Protein AF-A0A257JM64-F1 (afdb_monomer_lite)

pLDDT: mean 96.0, std 6.38, range [58.44, 98.81]

Secondary structure (DSSP, 8-state):
------EEEES---TTT--EE-TTSTT--GGG-EEEEETTEEEEEETTEEEEEET--GGG--GGGEE--

Foldseek 3Di:
DADDDAEEEDEDDDQPPAADEPQVPPPDDPVQWDWDADPQEIWTDHHPYIYGYGPYHSVSDDRVRYHYD

Sequence (69 aa):
TSFFFGTDTIRDFQDGLDRIDFSRLAGATYSGLAITSVAGGTQVALGTSTILLSGINTSQITAADFLFA

Structure (mmCIF, N/CA/C/O backbone):
data_AF-A0A257JM64-F1
#
_entry.id   AF-A0A257JM64-F1
#
loop_
_atom_site.group_PDB
_atom_site.id
_atom_site.type_symbol
_atom_site.label_atom_id
_atom_site.label_alt_id
_atom_site.label_comp_id
_atom_site.label_asym_id
_atom_site.label_entity_id
_atom_site.label_seq_id
_atom_site.pdbx_PDB_ins_code
_atom_site.Cartn_x
_atom_site.Cartn_y
_atom_site.Cartn_z
_atom_site.occupancy
_atom_site.B_iso_or_equiv
_atom_site.auth_seq_id
_atom_site.auth_comp_id
_atom_site.auth_asym_id
_atom_site.auth_atom_id
_atom_site.pdbx_PDB_model_num
ATOM 1 N N . THR A 1 1 ? 12.285 -0.431 -13.485 1.00 58.44 1 THR A N 1
ATOM 2 C CA . THR A 1 1 ? 11.068 0.333 -13.831 1.00 58.44 1 THR A CA 1
ATOM 3 C C . THR A 1 1 ? 10.772 1.271 -12.680 1.00 58.44 1 THR A C 1
ATOM 5 O O . THR A 1 1 ? 10.922 0.857 -11.539 1.00 58.44 1 THR A O 1
ATOM 8 N N . SER A 1 2 ? 10.472 2.546 -12.941 1.00 67.12 2 SER A N 1
ATOM 9 C CA . SER A 1 2 ? 10.078 3.477 -11.874 1.00 67.12 2 SER A CA 1
ATOM 10 C C . SER A 1 2 ? 8.558 3.434 -11.748 1.00 67.12 2 SER A C 1
ATOM 12 O O . SER A 1 2 ? 7.867 3.809 -12.693 1.00 67.12 2 SER A O 1
ATOM 14 N N . PHE A 1 3 ? 8.040 2.921 -10.632 1.00 82.62 3 PHE A N 1
ATOM 15 C CA . PHE A 1 3 ? 6.616 2.999 -10.305 1.00 82.62 3 PHE A CA 1
ATOM 16 C C . PHE A 1 3 ? 6.363 4.342 -9.616 1.00 82.6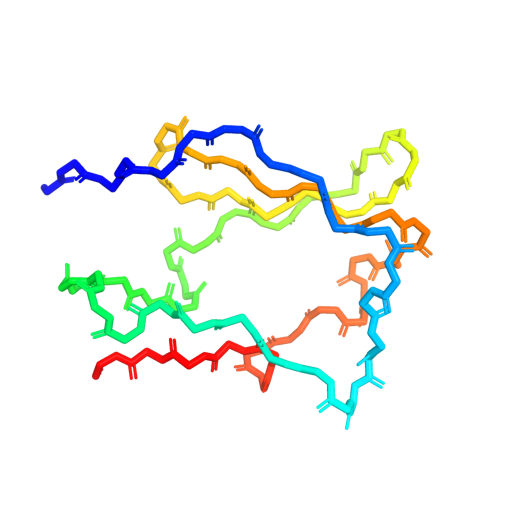2 3 PHE A C 1
ATOM 18 O O . PHE A 1 3 ? 6.751 4.529 -8.460 1.00 82.62 3 PHE A O 1
ATOM 25 N N . PHE A 1 4 ? 5.768 5.293 -10.340 1.00 88.31 4 PHE A N 1
ATOM 26 C CA . PHE A 1 4 ? 5.512 6.634 -9.821 1.00 88.31 4 PHE A CA 1
ATOM 27 C C . PHE A 1 4 ? 4.042 7.032 -9.970 1.00 88.31 4 PHE A C 1
ATOM 29 O O . PHE A 1 4 ? 3.584 7.307 -11.076 1.00 88.31 4 PHE A O 1
ATOM 36 N N . PHE A 1 5 ? 3.332 7.066 -8.844 1.00 93.00 5 PHE A N 1
ATOM 37 C CA . PHE A 1 5 ? 1.991 7.643 -8.708 1.00 93.00 5 PHE A CA 1
ATOM 38 C C . PHE A 1 5 ? 1.901 8.678 -7.572 1.00 93.00 5 PHE A C 1
ATOM 40 O O . PHE A 1 5 ? 0.942 9.436 -7.530 1.00 93.00 5 PHE A O 1
ATOM 47 N N . GLY A 1 6 ? 2.931 8.795 -6.723 1.00 95.75 6 GLY A 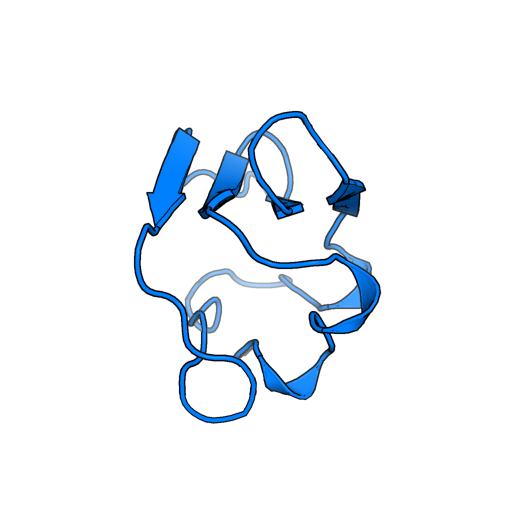N 1
ATOM 48 C CA . GLY A 1 6 ? 3.003 9.800 -5.659 1.00 95.75 6 GLY A CA 1
ATOM 49 C C . GLY A 1 6 ? 2.695 9.237 -4.269 1.00 95.75 6 GLY A C 1
ATOM 50 O O . GLY A 1 6 ? 3.009 8.081 -3.977 1.00 95.75 6 GLY A O 1
ATOM 51 N N . THR A 1 7 ? 2.140 10.086 -3.403 1.00 97.88 7 THR A N 1
ATOM 52 C CA . THR A 1 7 ? 1.774 9.760 -2.017 1.00 97.88 7 THR A CA 1
ATOM 53 C C . THR A 1 7 ? 0.308 10.103 -1.808 1.00 97.88 7 THR A C 1
ATOM 55 O O . THR A 1 7 ? -0.042 11.276 -1.682 1.00 97.88 7 THR A O 1
ATOM 58 N N . ASP A 1 8 ? -0.528 9.074 -1.751 1.00 98.19 8 ASP A N 1
ATOM 59 C CA . ASP A 1 8 ? -1.980 9.203 -1.718 1.00 98.19 8 ASP A CA 1
ATOM 60 C C . ASP A 1 8 ? -2.571 8.734 -0.385 1.00 98.19 8 ASP A C 1
ATOM 62 O O . ASP A 1 8 ? -1.952 8.015 0.403 1.00 98.19 8 ASP A O 1
ATOM 66 N N . THR A 1 9 ? -3.808 9.143 -0.112 1.00 98.56 9 THR A N 1
ATOM 67 C CA . THR A 1 9 ? -4.592 8.657 1.028 1.00 98.56 9 THR A CA 1
ATOM 68 C C . THR A 1 9 ? -6.010 8.355 0.577 1.00 98.56 9 THR A C 1
ATOM 70 O O . THR A 1 9 ? -6.706 9.243 0.087 1.00 98.56 9 THR A O 1
ATOM 73 N N . ILE A 1 10 ? -6.449 7.121 0.805 1.00 98.50 10 ILE A N 1
ATOM 74 C CA . ILE A 1 10 ? -7.828 6.673 0.602 1.00 98.50 10 ILE A CA 1
ATOM 75 C C . ILE A 1 10 ? -8.469 6.561 1.986 1.00 98.50 10 ILE A C 1
ATOM 77 O O . ILE A 1 10 ? -7.891 5.970 2.905 1.00 98.50 10 ILE A O 1
ATOM 81 N N . ARG A 1 11 ? -9.628 7.201 2.172 1.00 98.38 11 ARG A N 1
ATOM 82 C CA . ARG A 1 11 ? -10.263 7.342 3.496 1.00 98.38 11 ARG A CA 1
ATOM 83 C C . ARG A 1 11 ? -11.400 6.358 3.753 1.00 98.38 11 ARG A C 1
ATOM 85 O O . ARG A 1 11 ? -11.807 6.217 4.899 1.00 98.38 11 ARG A O 1
ATOM 92 N N . ASP A 1 12 ? -11.901 5.720 2.709 1.00 97.94 12 ASP A N 1
ATOM 93 C CA . ASP A 1 12 ? -13.158 4.978 2.696 1.00 97.94 12 ASP A CA 1
ATOM 94 C C . ASP A 1 12 ? -13.047 3.621 1.989 1.00 97.94 12 ASP A C 1
ATOM 96 O O . ASP A 1 12 ? -14.070 3.056 1.628 1.00 97.94 12 ASP A O 1
ATOM 100 N N . PHE A 1 13 ? -11.827 3.086 1.838 1.00 98.62 13 PHE A N 1
ATOM 101 C CA . PHE A 1 13 ? -11.606 1.745 1.289 1.00 98.62 13 PHE A CA 1
ATOM 102 C C . PHE A 1 13 ? -12.394 0.694 2.083 1.00 98.62 13 PHE A C 1
ATOM 104 O O . PHE A 1 13 ? -12.334 0.668 3.314 1.00 98.62 13 PHE A O 1
ATOM 111 N N . GLN A 1 14 ? -13.103 -0.185 1.384 1.00 98.31 14 GLN A N 1
ATOM 112 C CA . GLN A 1 14 ? -13.908 -1.253 1.964 1.00 98.31 14 GLN A CA 1
ATOM 113 C C . GLN A 1 14 ? -13.327 -2.623 1.605 1.00 98.31 14 GLN A C 1
ATOM 115 O O . GLN A 1 14 ? -13.424 -3.080 0.466 1.00 98.31 14 GLN A O 1
ATOM 120 N N . ASP A 1 15 ? -12.761 -3.297 2.608 1.00 97.69 15 ASP A N 1
ATOM 121 C CA . ASP A 1 15 ? -12.271 -4.676 2.500 1.00 97.69 15 ASP A CA 1
ATOM 122 C C . ASP A 1 15 ? -13.372 -5.621 1.982 1.00 97.69 15 ASP A C 1
ATOM 124 O O . ASP A 1 15 ? -14.522 -5.583 2.434 1.00 97.69 15 ASP A O 1
ATOM 128 N N . GLY A 1 16 ? -13.020 -6.442 0.992 1.00 97.06 16 GLY A N 1
ATOM 129 C CA . GLY A 1 16 ? -13.927 -7.370 0.319 1.00 97.06 16 GLY A CA 1
ATOM 130 C C . GLY A 1 16 ? -14.868 -6.745 -0.721 1.00 97.06 16 GLY A C 1
ATOM 131 O O . GLY A 1 16 ? -15.589 -7.496 -1.384 1.00 97.06 16 GLY A O 1
ATOM 132 N N . LEU A 1 17 ? -14.865 -5.417 -0.898 1.00 98.12 17 LEU A N 1
ATOM 133 C CA . LEU A 1 17 ? -15.691 -4.709 -1.888 1.00 98.12 17 LEU A CA 1
ATOM 134 C C . LEU A 1 17 ? -14.846 -3.922 -2.897 1.00 98.12 17 LEU A C 1
ATOM 136 O O . LEU A 1 17 ? -15.048 -4.068 -4.106 1.00 98.12 17 LEU A O 1
ATOM 140 N N . ASP A 1 18 ? -13.893 -3.131 -2.412 1.00 98.62 18 ASP A N 1
ATOM 141 C CA . ASP A 1 18 ? -13.068 -2.257 -3.241 1.00 98.62 18 ASP A CA 1
ATOM 142 C C . ASP A 1 18 ? -11.801 -2.952 -3.746 1.00 98.62 18 ASP A C 1
ATOM 144 O O . ASP A 1 18 ? -11.314 -3.926 -3.172 1.00 98.62 18 ASP A O 1
ATOM 148 N N . ARG A 1 19 ? -11.236 -2.429 -4.842 1.00 98.56 19 ARG A N 1
ATOM 149 C CA . ARG A 1 19 ? -9.935 -2.863 -5.369 1.00 98.56 19 ARG A CA 1
ATOM 150 C C . ARG A 1 19 ? -9.107 -1.683 -5.850 1.00 98.56 19 ARG A C 1
ATOM 152 O O . ARG A 1 19 ? -9.637 -0.733 -6.422 1.00 98.56 19 ARG A O 1
ATOM 159 N N . ILE A 1 20 ? -7.793 -1.788 -5.685 1.00 98.31 20 ILE A N 1
ATOM 160 C CA . ILE A 1 20 ? -6.805 -0.847 -6.211 1.00 98.31 20 ILE A CA 1
ATOM 161 C C . ILE A 1 20 ? -6.265 -1.397 -7.531 1.00 98.31 20 ILE A C 1
ATOM 163 O O . ILE A 1 20 ? -5.719 -2.499 -7.592 1.00 98.31 20 ILE A O 1
ATOM 167 N N . ASP A 1 21 ? -6.419 -0.629 -8.606 1.00 97.88 21 ASP A N 1
ATOM 168 C CA . ASP A 1 21 ? -6.020 -1.057 -9.943 1.00 97.88 21 ASP A CA 1
ATOM 169 C C . ASP A 1 21 ? -4.596 -0.596 -10.299 1.00 97.88 21 ASP A C 1
ATOM 171 O O . ASP A 1 21 ? -4.343 0.581 -10.562 1.00 97.88 21 ASP A O 1
ATOM 175 N N . PHE A 1 22 ? -3.665 -1.551 -10.342 1.00 97.19 22 PHE A N 1
ATOM 176 C CA . PHE A 1 22 ? -2.293 -1.390 -10.824 1.00 97.19 22 PHE A CA 1
ATOM 177 C C . PHE A 1 22 ? -2.061 -2.052 -12.194 1.00 97.19 22 PHE A C 1
ATOM 179 O O . PHE A 1 22 ? -0.914 -2.179 -12.623 1.00 97.19 22 PHE A O 1
ATOM 186 N N . SER A 1 23 ? -3.110 -2.422 -12.937 1.00 96.31 23 SER A N 1
ATOM 187 C CA . SER A 1 23 ? -3.011 -3.081 -14.255 1.00 96.31 23 SER A CA 1
ATOM 188 C C . SER A 1 23 ? -2.273 -2.258 -15.316 1.00 96.31 23 SER A C 1
ATOM 190 O O . SER A 1 23 ? -1.765 -2.794 -16.298 1.00 96.31 23 SER A O 1
ATOM 192 N N . ARG A 1 24 ? -2.154 -0.939 -15.122 1.00 94.38 24 ARG A N 1
ATOM 193 C CA . ARG A 1 24 ? -1.368 -0.056 -16.001 1.00 94.38 24 ARG A CA 1
ATOM 194 C C . ARG A 1 24 ? 0.097 0.095 -15.595 1.00 94.38 24 ARG A C 1
ATOM 196 O O . ARG A 1 24 ? 0.857 0.759 -16.298 1.00 94.38 24 ARG A O 1
ATOM 203 N N . LEU A 1 25 ? 0.512 -0.525 -14.494 1.00 93.50 25 LEU A N 1
ATOM 204 C CA . LEU A 1 25 ? 1.886 -0.514 -14.007 1.00 93.50 25 LEU A CA 1
ATOM 205 C C . LEU A 1 25 ? 2.584 -1.817 -14.411 1.00 93.50 25 LEU A C 1
ATOM 207 O O . LEU A 1 25 ? 2.559 -2.810 -13.689 1.00 93.50 25 LEU A O 1
ATOM 211 N N . ALA A 1 26 ? 3.230 -1.816 -15.580 1.00 93.31 26 ALA A N 1
ATOM 212 C CA . ALA A 1 26 ? 3.905 -3.002 -16.108 1.00 93.31 26 ALA A CA 1
ATOM 213 C C . ALA A 1 26 ? 4.923 -3.588 -15.105 1.00 93.31 26 ALA A C 1
ATOM 215 O O . ALA A 1 26 ? 5.851 -2.903 -14.664 1.00 93.31 26 ALA A O 1
ATOM 216 N N . GLY A 1 27 ? 4.754 -4.870 -14.768 1.00 92.94 27 GLY A N 1
ATOM 217 C CA . GLY A 1 27 ? 5.601 -5.591 -13.814 1.00 92.94 27 GLY A CA 1
ATOM 218 C C . GLY A 1 27 ? 5.253 -5.369 -12.338 1.00 92.94 27 GLY A C 1
ATOM 219 O O . GLY A 1 27 ? 5.951 -5.906 -11.477 1.00 92.94 27 GLY A O 1
ATOM 220 N N . ALA A 1 28 ? 4.205 -4.602 -12.022 1.00 95.56 28 ALA A N 1
ATOM 221 C CA . ALA A 1 28 ? 3.661 -4.564 -10.671 1.00 95.56 28 ALA A CA 1
ATOM 222 C C . ALA A 1 28 ? 3.058 -5.932 -10.325 1.00 95.56 28 ALA A C 1
ATOM 224 O O . ALA A 1 28 ? 2.355 -6.541 -11.127 1.00 95.56 28 ALA A O 1
ATOM 225 N N . THR A 1 29 ? 3.353 -6.418 -9.125 1.00 96.69 29 THR A N 1
ATOM 226 C CA . THR A 1 29 ? 2.835 -7.685 -8.600 1.00 96.69 29 THR A CA 1
ATOM 227 C C . THR A 1 29 ? 2.536 -7.516 -7.122 1.00 96.69 29 THR A C 1
ATOM 229 O O . THR A 1 29 ? 3.135 -6.660 -6.468 1.00 96.69 29 THR A O 1
ATOM 232 N N . TYR A 1 30 ? 1.673 -8.370 -6.573 1.00 97.56 30 TYR A N 1
ATOM 233 C CA . TYR A 1 30 ? 1.376 -8.352 -5.141 1.00 97.56 30 TYR A CA 1
ATOM 234 C C . TYR A 1 30 ? 2.636 -8.544 -4.284 1.00 97.56 30 TYR A C 1
ATOM 236 O O . TYR A 1 30 ? 2.856 -7.810 -3.328 1.00 97.56 30 TYR A O 1
ATOM 244 N N . SER A 1 31 ? 3.525 -9.463 -4.677 1.00 97.25 31 SER A N 1
ATOM 245 C CA . SER A 1 31 ? 4.816 -9.681 -4.008 1.00 97.25 31 SER A CA 1
ATOM 246 C C . SER A 1 31 ? 5.778 -8.492 -4.097 1.00 97.25 31 SER A C 1
ATOM 248 O O . SER A 1 31 ? 6.749 -8.440 -3.351 1.00 97.25 31 SER A O 1
ATOM 250 N N . GLY A 1 32 ? 5.545 -7.567 -5.031 1.00 96.25 32 GLY A N 1
ATOM 251 C CA . GLY A 1 32 ? 6.307 -6.327 -5.156 1.00 96.25 32 GLY A CA 1
ATOM 252 C C . GLY A 1 32 ? 5.813 -5.206 -4.239 1.00 96.25 32 GLY A C 1
ATOM 253 O O . GLY A 1 32 ? 6.466 -4.165 -4.174 1.00 96.25 32 GLY A O 1
ATOM 254 N N . LEU A 1 33 ? 4.681 -5.394 -3.553 1.00 97.81 33 LEU A N 1
ATOM 255 C CA . LEU A 1 33 ? 4.150 -4.429 -2.598 1.00 97.81 33 LEU A CA 1
ATOM 256 C C . LEU A 1 33 ? 4.816 -4.597 -1.231 1.00 97.81 33 LEU A C 1
ATOM 258 O O . LEU A 1 33 ? 4.985 -5.709 -0.734 1.00 97.81 33 LEU A O 1
ATOM 262 N N . ALA A 1 34 ? 5.120 -3.475 -0.585 1.00 98.25 34 ALA A N 1
ATOM 263 C CA . ALA A 1 34 ? 5.373 -3.439 0.848 1.00 98.25 34 ALA A CA 1
ATOM 264 C C . ALA A 1 34 ? 4.105 -2.948 1.555 1.00 98.25 34 ALA A C 1
ATOM 266 O O . ALA A 1 34 ? 3.668 -1.820 1.333 1.00 98.25 34 ALA A O 1
ATOM 267 N N . ILE A 1 35 ? 3.512 -3.806 2.384 1.00 98.56 35 ILE A N 1
ATOM 268 C CA . ILE A 1 35 ? 2.270 -3.530 3.113 1.00 98.56 35 ILE A CA 1
ATOM 269 C C . ILE A 1 35 ? 2.610 -3.481 4.601 1.00 98.56 35 ILE A C 1
ATOM 271 O O . ILE A 1 35 ? 3.026 -4.487 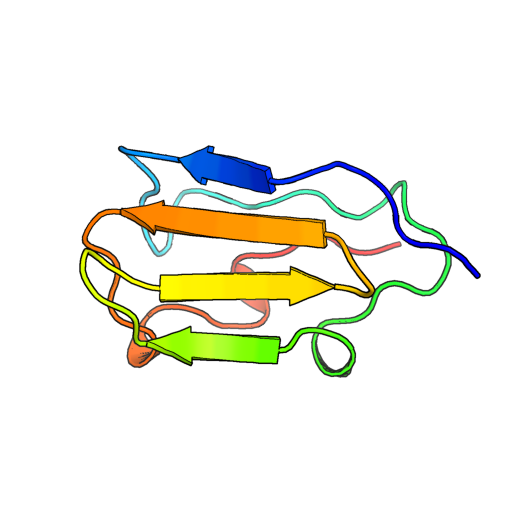5.178 1.00 98.56 35 ILE A O 1
ATOM 275 N N . THR A 1 36 ? 2.484 -2.309 5.218 1.00 98.62 36 THR A N 1
ATOM 276 C CA . THR A 1 36 ? 2.905 -2.081 6.606 1.00 98.62 36 THR A CA 1
ATOM 277 C C . THR A 1 36 ? 1.855 -1.322 7.405 1.00 98.62 36 THR A C 1
ATOM 279 O O . THR A 1 36 ? 1.127 -0.478 6.886 1.00 98.62 36 THR A O 1
ATOM 282 N N . SER A 1 37 ? 1.778 -1.628 8.701 1.00 98.50 37 SER A N 1
ATOM 283 C CA . SER A 1 37 ? 0.914 -0.905 9.632 1.00 98.50 37 SER A CA 1
ATOM 284 C C . SER A 1 37 ? 1.606 0.388 10.039 1.00 98.50 37 SER A C 1
ATOM 286 O O . SER A 1 37 ? 2.788 0.381 10.391 1.00 98.50 37 SER A O 1
ATOM 288 N N . VAL A 1 38 ? 0.878 1.497 9.972 1.00 98.31 38 VAL A N 1
ATOM 289 C CA . VAL A 1 38 ? 1.362 2.833 10.327 1.00 98.31 38 VAL A CA 1
ATOM 290 C C . VAL A 1 38 ? 0.318 3.559 11.173 1.00 98.31 38 VAL A C 1
ATOM 292 O O . VAL A 1 38 ? -0.815 3.102 11.343 1.00 98.31 38 VAL A O 1
ATOM 295 N N . ALA A 1 39 ? 0.681 4.720 11.720 1.00 97.50 39 ALA A N 1
ATOM 296 C CA . ALA A 1 39 ? -0.293 5.567 12.396 1.00 97.50 39 ALA A CA 1
ATOM 297 C C . ALA A 1 39 ? -1.426 5.940 11.423 1.00 97.50 39 ALA A C 1
ATOM 299 O O . ALA A 1 39 ? -1.184 6.527 10.371 1.00 97.50 39 ALA A O 1
ATOM 300 N N . GLY A 1 40 ? -2.662 5.597 11.787 1.00 96.56 40 GLY A N 1
ATOM 301 C CA . GLY A 1 40 ? -3.854 5.921 11.003 1.00 96.56 40 GLY A CA 1
ATOM 302 C C . GLY A 1 40 ? -4.321 4.846 10.020 1.00 96.56 40 GLY A C 1
ATOM 303 O O . GLY A 1 40 ? -5.394 5.030 9.455 1.00 96.56 40 GLY A O 1
ATOM 304 N N . GLY A 1 41 ? -3.606 3.728 9.837 1.00 98.50 41 GLY A N 1
ATOM 305 C CA . GLY A 1 41 ? -4.082 2.619 9.001 1.00 98.50 41 GLY A CA 1
ATOM 306 C C . GLY A 1 41 ? -2.967 1.785 8.377 1.00 98.50 41 GLY A C 1
ATOM 307 O O . GLY A 1 41 ? -1.928 1.546 8.993 1.00 98.50 41 GLY A O 1
ATOM 308 N N . THR A 1 42 ? -3.186 1.349 7.139 1.00 98.81 42 THR A N 1
ATOM 309 C CA . THR A 1 42 ? -2.245 0.508 6.388 1.00 98.81 42 THR A CA 1
ATOM 310 C C . THR A 1 42 ? -1.621 1.288 5.245 1.00 98.81 42 THR A C 1
ATOM 312 O O . THR A 1 42 ? -2.334 1.845 4.416 1.00 98.81 42 THR A O 1
ATOM 315 N N . GLN A 1 43 ? -0.292 1.304 5.167 1.00 98.75 43 GLN A N 1
ATOM 316 C CA . GLN A 1 43 ? 0.428 1.856 4.028 1.00 98.75 43 GLN A CA 1
ATOM 317 C C . GLN A 1 43 ? 0.753 0.745 3.027 1.00 98.75 43 GLN A C 1
ATOM 319 O O . GLN A 1 43 ? 1.380 -0.254 3.379 1.00 98.75 43 GLN A O 1
ATOM 324 N N . VAL A 1 44 ? 0.368 0.951 1.770 1.00 98.62 44 VAL A N 1
ATOM 325 C CA . VAL A 1 44 ? 0.768 0.135 0.621 1.00 98.62 44 VAL A CA 1
ATOM 326 C C . VAL A 1 44 ? 1.810 0.915 -0.168 1.00 98.62 44 VAL A C 1
ATOM 328 O O . VAL A 1 44 ? 1.543 2.028 -0.616 1.00 98.62 44 VAL A O 1
ATOM 331 N N . ALA A 1 45 ? 3.002 0.354 -0.341 1.00 98.06 45 ALA A N 1
ATOM 332 C CA . ALA A 1 45 ? 4.090 0.981 -1.081 1.00 98.06 45 ALA A CA 1
ATOM 333 C C . ALA A 1 45 ? 4.520 0.137 -2.284 1.00 98.06 45 ALA A C 1
ATOM 335 O O . ALA A 1 45 ? 4.610 -1.088 -2.198 1.00 98.06 45 ALA A O 1
ATOM 336 N N . LEU A 1 46 ? 4.833 0.814 -3.390 1.00 96.75 46 LEU A N 1
ATOM 337 C CA . LEU A 1 46 ? 5.403 0.224 -4.600 1.00 96.75 46 LEU A CA 1
ATOM 338 C C . LEU A 1 46 ? 6.451 1.185 -5.175 1.00 96.75 46 LEU A C 1
ATOM 340 O O . LEU A 1 46 ? 6.131 2.286 -5.629 1.00 96.75 46 LEU A O 1
ATOM 344 N N . GLY A 1 47 ? 7.722 0.778 -5.151 1.00 93.31 47 GLY A N 1
ATOM 345 C CA . GLY A 1 47 ? 8.832 1.666 -5.504 1.00 93.31 47 GLY A CA 1
ATOM 346 C C . GLY A 1 47 ? 8.929 2.852 -4.537 1.00 93.31 47 GLY A C 1
ATOM 347 O O . GLY A 1 47 ? 9.032 2.656 -3.330 1.00 93.31 47 GLY A O 1
ATOM 348 N N . THR A 1 48 ? 8.899 4.078 -5.063 1.00 94.19 48 THR A N 1
ATOM 349 C CA . THR A 1 48 ? 8.913 5.315 -4.256 1.00 94.19 48 THR A CA 1
ATOM 350 C C . THR A 1 48 ? 7.516 5.879 -3.990 1.00 94.19 48 THR A C 1
ATOM 352 O O . THR A 1 48 ? 7.409 6.975 -3.447 1.00 94.19 48 THR A O 1
AT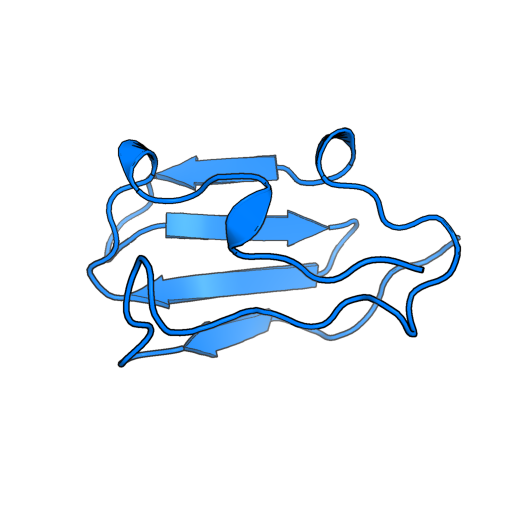OM 355 N N . SER A 1 49 ? 6.459 5.176 -4.406 1.00 97.00 49 SER A N 1
ATOM 356 C CA . SER A 1 49 ? 5.074 5.639 -4.279 1.00 97.00 49 SER A CA 1
ATOM 357 C C . SER A 1 49 ? 4.344 4.920 -3.152 1.00 97.00 49 SER A C 1
ATOM 359 O O . SER A 1 49 ? 4.643 3.759 -2.855 1.00 97.00 49 SER A O 1
ATOM 361 N N . THR A 1 50 ? 3.391 5.604 -2.519 1.00 98.19 50 THR A N 1
ATOM 362 C CA . THR A 1 50 ? 2.678 5.096 -1.338 1.00 98.19 50 THR A CA 1
ATOM 363 C C . THR A 1 50 ? 1.199 5.463 -1.354 1.00 98.19 50 THR A C 1
ATOM 365 O O . THR A 1 50 ? 0.827 6.534 -1.824 1.00 98.19 50 THR A O 1
ATOM 368 N N . ILE A 1 51 ? 0.363 4.580 -0.812 1.00 98.69 51 ILE A N 1
ATOM 369 C CA . ILE A 1 51 ? -1.061 4.808 -0.556 1.00 98.69 51 ILE A CA 1
ATOM 370 C C . ILE A 1 51 ? -1.322 4.482 0.914 1.00 98.69 51 ILE A C 1
ATOM 372 O O . ILE A 1 51 ? -1.046 3.367 1.354 1.00 98.69 51 ILE A O 1
ATOM 376 N N . LEU A 1 52 ? -1.866 5.431 1.674 1.00 98.81 52 LEU A N 1
ATOM 377 C CA . LEU A 1 52 ? -2.405 5.174 3.008 1.00 98.81 52 LEU A CA 1
ATOM 378 C C . LEU A 1 52 ? -3.887 4.799 2.910 1.00 98.81 52 LEU A C 1
ATOM 380 O O . LEU A 1 52 ? -4.708 5.610 2.482 1.00 98.81 52 LEU A O 1
ATOM 384 N N . LEU A 1 53 ? -4.231 3.599 3.362 1.00 98.81 53 LEU A N 1
ATOM 385 C CA . LEU A 1 53 ? -5.601 3.138 3.561 1.00 98.81 53 LEU A CA 1
ATOM 386 C C . LEU A 1 53 ? -6.006 3.442 5.002 1.00 98.81 53 LEU A C 1
ATOM 388 O O . LEU A 1 53 ? -5.606 2.746 5.941 1.00 98.81 53 LEU A O 1
ATOM 392 N N . SER A 1 54 ? -6.747 4.534 5.181 1.00 98.69 54 SER A N 1
ATOM 393 C CA . SER A 1 54 ? -7.093 5.040 6.511 1.00 98.69 54 SER A CA 1
ATOM 394 C C . SER A 1 54 ? -8.017 4.066 7.236 1.00 98.69 54 SER A C 1
ATOM 396 O O . SER A 1 54 ? -8.999 3.600 6.671 1.00 98.69 54 SER A O 1
ATOM 398 N N . GLY A 1 55 ? -7.718 3.768 8.497 1.00 98.25 55 GLY A N 1
ATOM 399 C CA . GLY A 1 55 ? -8.534 2.895 9.343 1.00 98.25 55 GLY A CA 1
ATOM 400 C C . GLY A 1 55 ? -8.479 1.404 8.995 1.00 98.25 55 GLY A C 1
ATOM 401 O O . GLY A 1 55 ? -9.075 0.612 9.720 1.00 98.25 55 GLY A O 1
ATOM 402 N N . ILE A 1 56 ? -7.750 1.004 7.949 1.00 98.56 56 ILE A N 1
ATOM 403 C CA . ILE A 1 56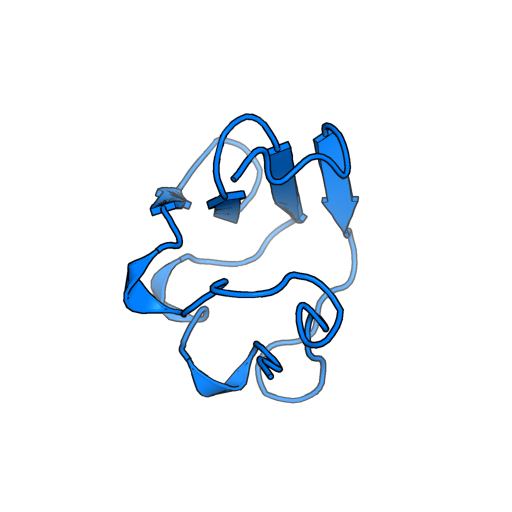 ? -7.639 -0.400 7.544 1.00 98.56 56 ILE A CA 1
ATOM 404 C C . ILE A 1 56 ? -6.509 -1.096 8.293 1.00 98.56 56 ILE A C 1
ATOM 406 O O . ILE A 1 56 ? -5.389 -0.579 8.374 1.00 98.56 56 ILE A O 1
ATOM 410 N N . ASN A 1 57 ? -6.789 -2.288 8.826 1.00 98.25 57 ASN A N 1
ATOM 411 C CA . ASN A 1 57 ? -5.772 -3.150 9.416 1.00 98.25 57 ASN A CA 1
ATOM 412 C C . ASN A 1 57 ? -5.010 -3.904 8.319 1.00 98.25 57 ASN A C 1
ATOM 414 O O . ASN A 1 57 ? -5.610 -4.412 7.377 1.00 98.25 57 ASN A O 1
ATOM 418 N N . THR A 1 58 ? -3.695 -4.062 8.472 1.00 97.88 58 THR A N 1
ATOM 419 C CA . THR A 1 58 ? -2.861 -4.793 7.509 1.00 97.88 58 THR A CA 1
ATOM 420 C C . THR A 1 58 ? -3.324 -6.225 7.269 1.00 97.88 58 THR A C 1
ATOM 422 O O . THR A 1 58 ? -3.125 -6.742 6.179 1.00 97.88 58 THR A O 1
ATOM 425 N N . SER A 1 59 ? -3.946 -6.875 8.261 1.00 97.94 59 SER A N 1
ATOM 426 C CA . SER A 1 59 ? -4.465 -8.240 8.115 1.00 97.94 59 SER A CA 1
ATOM 427 C C . SER A 1 59 ? -5.657 -8.348 7.160 1.00 97.94 59 SER A C 1
ATOM 429 O O . SER A 1 59 ? -6.021 -9.459 6.791 1.00 97.94 59 SER A O 1
ATOM 431 N N . GLN A 1 60 ? -6.284 -7.221 6.815 1.00 98.06 60 GLN A N 1
ATOM 432 C CA . GLN A 1 60 ? -7.390 -7.142 5.858 1.00 98.06 60 GLN A CA 1
ATOM 433 C C . GLN A 1 60 ? -6.899 -6.993 4.419 1.00 98.06 60 GLN A C 1
ATOM 435 O O . GLN A 1 60 ? -7.654 -7.241 3.495 1.00 98.06 60 GLN A O 1
ATOM 440 N N . ILE A 1 61 ? -5.639 -6.600 4.216 1.00 98.31 61 ILE A N 1
ATOM 441 C CA . ILE A 1 61 ? -5.095 -6.396 2.877 1.00 98.31 61 ILE A CA 1
ATOM 442 C C . ILE A 1 61 ? -4.490 -7.699 2.366 1.00 98.31 61 ILE A C 1
ATOM 444 O O . ILE A 1 61 ? -3.552 -8.254 2.943 1.00 98.31 61 ILE A O 1
ATOM 448 N N . THR A 1 62 ? -5.025 -8.170 1.250 1.00 98.12 62 THR A N 1
ATOM 449 C CA . THR A 1 62 ? -4.656 -9.412 0.580 1.00 98.12 62 THR A CA 1
ATOM 450 C C . THR A 1 62 ? -4.430 -9.177 -0.912 1.00 98.12 62 THR A C 1
ATOM 452 O O . THR A 1 62 ? -4.640 -8.090 -1.443 1.00 98.12 62 THR A O 1
ATOM 455 N N . ALA A 1 63 ? -4.028 -10.221 -1.640 1.00 98.06 63 ALA A N 1
ATOM 456 C CA . ALA A 1 63 ? -3.898 -10.137 -3.093 1.00 98.06 63 ALA A CA 1
ATOM 457 C C . ALA A 1 63 ? -5.236 -9.882 -3.816 1.00 98.06 63 ALA A C 1
ATOM 459 O O . ALA A 1 63 ? -5.215 -9.431 -4.958 1.00 98.06 63 ALA A O 1
ATOM 460 N N . ALA A 1 64 ? -6.382 -10.160 -3.182 1.00 98.12 64 ALA A N 1
ATOM 461 C CA . ALA A 1 64 ? -7.701 -9.957 -3.784 1.00 98.12 64 ALA A CA 1
ATOM 462 C C . ALA A 1 64 ? -8.088 -8.472 -3.919 1.00 98.12 64 ALA A C 1
ATOM 464 O O . ALA A 1 64 ? -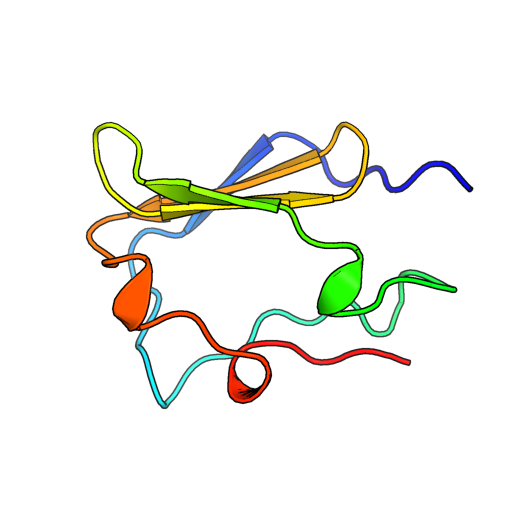8.940 -8.141 -4.746 1.00 98.12 64 ALA A O 1
ATOM 465 N N . ASP A 1 65 ? -7.429 -7.596 -3.156 1.00 98.62 65 ASP A N 1
ATOM 466 C CA . ASP A 1 65 ? -7.671 -6.150 -3.124 1.00 98.62 65 ASP A CA 1
ATOM 467 C C . ASP A 1 65 ? -6.982 -5.397 -4.266 1.00 98.62 65 ASP A C 1
ATOM 469 O O . ASP A 1 65 ? -7.123 -4.182 -4.392 1.00 98.62 65 ASP A O 1
ATOM 473 N N . PHE A 1 66 ? -6.224 -6.096 -5.114 1.00 98.50 66 PHE A N 1
ATOM 474 C CA . PHE A 1 66 ? -5.432 -5.482 -6.173 1.00 98.50 66 PHE A CA 1
ATOM 475 C C . PHE A 1 66 ? -5.734 -6.101 -7.533 1.00 98.50 66 PHE A C 1
ATOM 477 O O . PHE A 1 66 ? -5.923 -7.311 -7.668 1.00 98.50 66 PHE A O 1
ATOM 484 N N . LEU A 1 67 ? -5.726 -5.263 -8.566 1.00 98.38 67 LEU A N 1
ATOM 485 C CA . LEU A 1 67 ? -5.708 -5.701 -9.958 1.00 98.38 67 LEU A CA 1
ATOM 486 C C . LEU A 1 67 ? -4.315 -5.444 -10.536 1.00 98.38 67 LEU A C 1
ATOM 488 O O . LEU A 1 67 ? -3.780 -4.345 -10.419 1.00 98.38 67 LEU A O 1
ATOM 492 N N . PHE A 1 68 ? -3.735 -6.461 -11.166 1.00 96.44 68 PHE A N 1
ATOM 493 C CA . PHE A 1 68 ? -2.453 -6.384 -11.866 1.00 96.44 68 PHE A CA 1
ATOM 494 C C . PHE A 1 68 ? -2.638 -6.788 -13.335 1.00 96.44 68 PHE A C 1
ATOM 496 O O . PHE A 1 68 ? -3.697 -7.301 -13.703 1.00 96.44 68 PHE A O 1
ATOM 503 N N . ALA A 1 69 ? -1.627 -6.504 -14.161 1.00 90.44 69 ALA A N 1
ATOM 504 C CA . ALA A 1 69 ? -1.600 -6.854 -15.583 1.00 90.44 69 ALA A CA 1
ATOM 505 C C . ALA A 1 69 ? -1.394 -8.356 -15.823 1.00 90.44 69 ALA A C 1
ATOM 507 O O . ALA A 1 69 ? -0.700 -8.992 -14.996 1.00 90.44 69 ALA A O 1
#

Radius of gyration: 11.2 Å; chains: 1; bounding box: 27×20×28 Å